Protein AF-A0A849I694-F1 (afdb_monomer)

Secondary structure (DSSP, 8-state):
---TT--HHHHHHHHHHHSTTSEEEEETTEEEEHHHHHHHHHHHHHHHHHTTPPTT-EEEEE--SSHHHHHHHHHHHHTTPEEEE--TT--THHHHHHHHHTT-SEEEE-HHHHHHSTTSPP-----TTS--S--TTSSSPPP--------------

Radius of gyration: 18.65 Å; Cα contacts (8 Å, |Δi|>4): 187; chains: 1; bounding box: 49×41×59 Å

Solvent-accessible surface area (backbone atoms only — not comparable to full-atom values): 9511 Å² total; per-residue (Å²): 131,85,72,88,79,72,52,79,53,51,57,51,54,51,38,21,72,78,40,35,84,44,76,68,47,74,59,91,95,46,74,35,25,23,37,56,49,46,52,52,11,50,54,45,16,53,49,42,48,74,75,63,57,46,65,70,38,32,35,35,38,26,50,46,92,45,71,65,47,56,31,53,52,48,5,34,47,66,43,46,27,39,80,44,83,43,67,52,84,53,48,37,72,63,37,52,51,51,43,62,76,58,64,39,82,41,77,48,63,42,70,76,45,51,73,46,47,85,89,67,84,89,79,87,79,79,67,88,89,70,72,81,85,76,63,83,69,48,70,60,65,77,78,78,73,76,76,77,76,81,77,77,75,82,81,84,129

Sequence (157 aa):
MYDYFTKLNDYIENSSVQNPEKIALIYGNKKFTYQEMDNFANQFCHYLLETGVQPGERVVVSLGNCFETVIGFWGTLKAGAVISIVSPDTIGEKLKYIIEDSGASLLLCSKTQYDSIIGYREMNITLKEHTKCDDPRVAAGPGVEPSRRNTRQPTRR

Nearest PDB structures (foldseek):
  8hlk-assembly1_A-2  TM=9.363E-01  e=7.646E-10  Microcystis aeruginosa
  4d4g-assembly1_A  TM=8.894E-01  e=1.757E-08  Planktothrix agardhii
  8glc-assembly2_A  TM=9.238E-01  e=4.105E-08  Actinoplanes
  7ywk-assembly2_B  TM=7.595E-01  e=3.433E-09  Brevibacillus parabrevis
  8weu-assembly1_A-2  TM=9.322E-01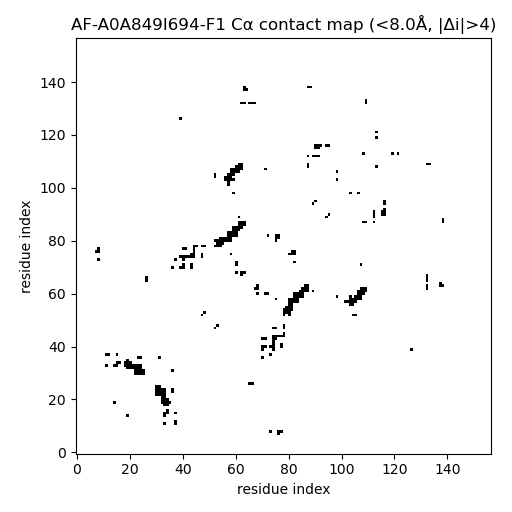  e=3.108E-07  Amycolatopsis thermoflava N1165

Mean predicted aligned error: 10.85 Å

Foldseek 3Di:
DDDPPDFPLVVLVVCCVPFVQCFPDDDPPDTDGSVRLNVLLCVLLVVCVVLPNAQAAEEEEAAFPDSVSSSVVNNCVVNNYHYDYDQLPQAAPRVVVCCVVSVHPYYHHAPVRVVRDPDDDDDDDDPPPDDDSPDPPRSDDDPPPPDPDPPDDDDDD

pLDDT: mean 77.27, std 21.46, range [25.31, 97.19]

Structure (mmCIF, N/CA/C/O backbone):
data_AF-A0A849I694-F1
#
_entry.id   AF-A0A849I694-F1
#
loop_
_atom_site.group_PDB
_atom_site.id
_atom_site.type_symbol
_atom_site.label_atom_id
_atom_site.label_alt_id
_atom_site.label_comp_id
_atom_site.label_asym_id
_atom_site.label_entity_id
_atom_site.label_seq_id
_atom_site.pdbx_PDB_ins_code
_atom_site.Cartn_x
_atom_site.Cartn_y
_atom_site.Cartn_z
_atom_site.occupancy
_atom_site.B_iso_or_equiv
_atom_site.auth_seq_id
_atom_site.auth_comp_id
_atom_site.auth_asym_id
_atom_site.auth_atom_id
_atom_site.pdbx_PDB_model_num
ATOM 1 N N . MET A 1 1 ? -1.455 -22.381 19.405 1.00 55.78 1 MET A N 1
ATOM 2 C CA . MET A 1 1 ? -1.315 -23.016 18.079 1.00 55.78 1 MET A CA 1
ATOM 3 C C . MET A 1 1 ? -1.409 -21.878 17.077 1.00 55.78 1 MET A C 1
ATOM 5 O O . MET A 1 1 ? -2.431 -21.212 17.088 1.00 55.78 1 MET A O 1
ATOM 9 N N . TYR A 1 2 ? -0.322 -21.536 16.377 1.00 59.62 2 TYR A N 1
ATOM 10 C CA . TYR A 1 2 ? -0.361 -20.458 15.380 1.00 59.62 2 TYR A CA 1
ATOM 11 C C . TYR A 1 2 ? -1.178 -20.941 14.184 1.00 59.62 2 TYR A C 1
ATOM 13 O O . TYR A 1 2 ? -0.886 -22.008 13.646 1.00 59.62 2 TYR A O 1
ATOM 21 N N . ASP A 1 3 ? -2.211 -20.189 13.822 1.00 70.94 3 ASP A N 1
ATOM 22 C CA . ASP A 1 3 ? -2.948 -20.421 12.589 1.00 70.94 3 ASP A CA 1
ATOM 23 C C . ASP A 1 3 ? -2.054 -20.005 11.414 1.00 70.94 3 ASP A C 1
ATOM 25 O O . ASP A 1 3 ? -1.662 -18.847 11.288 1.00 70.94 3 ASP A O 1
ATOM 29 N N . TYR A 1 4 ? -1.664 -20.985 10.601 1.00 73.12 4 TYR A N 1
ATOM 30 C CA . TYR A 1 4 ? -0.787 -20.788 9.446 1.00 73.12 4 TYR A CA 1
ATOM 31 C C . TYR A 1 4 ? -1.519 -20.195 8.234 1.00 73.12 4 TYR A C 1
ATOM 33 O O . TYR A 1 4 ? -0.867 -19.881 7.239 1.00 73.12 4 TYR A O 1
ATOM 41 N N . PHE A 1 5 ? -2.846 -20.048 8.298 1.00 82.75 5 PHE A N 1
ATOM 42 C CA . PHE A 1 5 ? -3.657 -19.530 7.196 1.00 82.75 5 PHE A CA 1
ATOM 43 C C . PHE A 1 5 ? -4.099 -18.077 7.383 1.00 82.75 5 PHE A C 1
ATOM 45 O O . PHE A 1 5 ? -4.658 -17.506 6.446 1.00 82.75 5 PHE A O 1
ATOM 52 N N . THR A 1 6 ? -3.828 -17.463 8.542 1.00 84.88 6 THR A N 1
ATOM 53 C CA . THR A 1 6 ? -4.137 -16.046 8.764 1.00 84.88 6 THR A CA 1
ATOM 54 C C . THR A 1 6 ? -3.282 -15.174 7.849 1.00 84.88 6 THR A C 1
ATOM 56 O O . THR A 1 6 ? -2.048 -15.199 7.902 1.00 84.88 6 THR A O 1
ATOM 59 N N . LYS A 1 7 ? -3.940 -14.378 7.010 1.00 89.31 7 LYS A N 1
ATOM 60 C CA . LYS A 1 7 ? -3.283 -13.405 6.143 1.00 89.31 7 LYS A CA 1
ATOM 61 C C . LYS A 1 7 ? -3.014 -12.122 6.912 1.00 89.31 7 LYS A C 1
ATOM 63 O O . LYS A 1 7 ? -3.665 -11.802 7.903 1.00 89.31 7 LYS A O 1
ATOM 68 N N . LEU A 1 8 ? -2.061 -11.335 6.424 1.00 91.56 8 LEU A N 1
ATOM 69 C CA . LEU A 1 8 ? -1.709 -10.084 7.085 1.00 91.56 8 LEU A CA 1
ATOM 70 C C . LEU A 1 8 ? -2.896 -9.102 7.118 1.00 91.56 8 LEU A C 1
ATOM 72 O O . LEU A 1 8 ? -3.124 -8.471 8.147 1.00 91.56 8 LEU A O 1
ATOM 76 N N . ASN A 1 9 ? -3.687 -9.011 6.043 1.00 91.94 9 ASN A N 1
ATOM 77 C CA . ASN A 1 9 ? -4.881 -8.157 5.992 1.00 91.94 9 ASN A CA 1
ATOM 78 C C . ASN A 1 9 ? -5.979 -8.583 6.989 1.00 91.94 9 ASN A C 1
ATOM 80 O O . ASN A 1 9 ? -6.745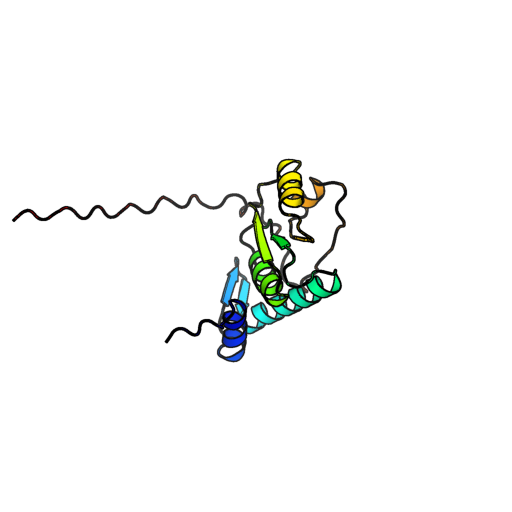 -7.732 7.437 1.00 91.94 9 ASN A O 1
ATOM 84 N N . ASP A 1 10 ? -6.015 -9.846 7.422 1.00 92.31 10 ASP A N 1
ATOM 85 C CA . ASP A 1 10 ? -7.006 -10.308 8.402 1.00 92.31 10 ASP A CA 1
ATOM 86 C C . ASP A 1 10 ? -6.826 -9.598 9.754 1.00 92.31 10 ASP A C 1
ATOM 88 O O . ASP A 1 10 ? -7.785 -9.408 10.500 1.00 92.31 10 ASP A O 1
ATOM 92 N N . TYR A 1 11 ? -5.608 -9.155 10.091 1.00 92.19 11 TYR A N 1
ATOM 93 C CA . TYR A 1 11 ? -5.364 -8.411 11.329 1.00 92.19 11 TYR A CA 1
ATOM 94 C C . TYR A 1 11 ? -6.043 -7.043 11.331 1.00 92.19 11 TYR A C 1
ATOM 96 O O . TYR A 1 11 ? -6.571 -6.636 12.371 1.00 92.19 11 TYR A O 1
ATOM 104 N N . ILE A 1 12 ? -6.044 -6.334 10.197 1.00 92.81 12 ILE A N 1
ATOM 105 C CA . ILE A 1 12 ? -6.720 -5.036 10.101 1.00 92.81 12 ILE A CA 1
ATOM 106 C C . ILE A 1 12 ? -8.239 -5.222 10.055 1.00 92.81 12 ILE A C 1
ATOM 108 O O . ILE A 1 12 ? -8.944 -4.540 10.793 1.00 92.81 12 ILE A O 1
ATOM 112 N N . GLU A 1 13 ? -8.736 -6.211 9.313 1.00 93.44 13 GLU A N 1
ATOM 113 C CA . GLU A 1 13 ? -10.174 -6.507 9.215 1.00 93.44 13 GLU A CA 1
ATOM 114 C C . GLU A 1 13 ? -10.763 -6.933 10.563 1.00 93.44 13 GLU A C 1
ATOM 116 O O . GLU A 1 13 ? -11.770 -6.399 11.023 1.00 93.44 13 GLU A O 1
ATOM 121 N N . ASN A 1 14 ? -10.090 -7.837 11.273 1.00 94.81 14 ASN A N 1
ATOM 122 C CA . ASN A 1 14 ? -10.544 -8.240 12.600 1.00 94.81 14 ASN A CA 1
ATOM 123 C C . ASN A 1 14 ? -10.466 -7.078 13.598 1.00 94.81 14 ASN A C 1
ATOM 125 O O . ASN A 1 14 ? -11.349 -6.926 14.442 1.00 94.81 14 ASN A O 1
ATOM 129 N N . SER A 1 15 ? -9.439 -6.230 13.507 1.00 94.00 15 SER A N 1
ATOM 130 C CA . SER A 1 15 ? -9.318 -5.070 14.398 1.00 94.00 15 SER A CA 1
ATOM 131 C C . SER A 1 15 ? -10.375 -4.001 14.115 1.00 94.00 15 SER A C 1
ATOM 133 O O . SER A 1 15 ? -10.861 -3.393 15.070 1.00 94.00 15 SER A O 1
ATOM 135 N N . SER A 1 16 ? -10.765 -3.798 12.850 1.00 94.75 16 SER A N 1
ATOM 136 C CA . SER A 1 16 ? -11.818 -2.847 12.466 1.00 94.75 16 SER A CA 1
ATOM 137 C C . SER A 1 16 ? -13.190 -3.281 12.976 1.00 94.75 16 SER A C 1
ATOM 139 O O . SER A 1 16 ? -13.962 -2.436 13.422 1.00 94.75 16 SER A O 1
ATOM 141 N N . VAL A 1 17 ? -13.458 -4.588 13.017 1.00 96.12 17 VAL A N 1
ATOM 142 C CA . VAL A 1 17 ? -14.695 -5.143 13.587 1.00 96.12 17 VAL A CA 1
ATOM 143 C C . VAL A 1 17 ? -14.685 -5.114 15.118 1.00 96.12 17 VAL A C 1
ATOM 145 O O . VAL A 1 17 ? -15.676 -4.732 15.735 1.00 96.12 17 VAL A O 1
ATOM 148 N N . GLN A 1 18 ? -13.579 -5.518 15.749 1.00 96.62 18 GLN A N 1
ATOM 149 C CA . GLN A 1 18 ? -13.519 -5.676 17.209 1.00 96.62 18 GLN A CA 1
ATOM 150 C C . GLN A 1 18 ? -13.321 -4.351 17.953 1.00 96.62 18 GLN A C 1
ATOM 152 O O . GLN A 1 18 ? -13.765 -4.207 19.089 1.00 96.62 18 GLN A O 1
ATOM 157 N N . ASN A 1 19 ? -12.616 -3.392 17.349 1.00 96.06 19 ASN A N 1
ATOM 158 C CA . ASN A 1 19 ? -12.259 -2.122 17.983 1.00 96.06 19 ASN A CA 1
ATOM 159 C C . ASN A 1 19 ? -12.421 -0.936 17.010 1.00 96.06 19 ASN A C 1
ATOM 161 O O . ASN A 1 19 ? -11.454 -0.195 16.805 1.00 96.06 19 ASN A O 1
ATOM 165 N N . PRO A 1 20 ? -13.616 -0.725 16.423 1.00 95.25 20 PRO A N 1
ATOM 166 C CA . PRO A 1 20 ? -13.815 0.210 15.313 1.00 95.25 20 PRO A CA 1
ATOM 167 C C . PRO A 1 20 ? -13.367 1.637 15.631 1.00 95.25 20 PRO A C 1
ATOM 169 O O . PRO A 1 20 ? -12.708 2.260 14.807 1.00 95.25 20 PRO A O 1
ATOM 172 N N . GLU A 1 21 ? -13.658 2.129 16.837 1.00 96.50 21 GLU A N 1
ATOM 173 C CA . GLU A 1 21 ? -13.377 3.508 17.266 1.00 96.50 21 GLU A CA 1
ATOM 174 C C . GLU A 1 21 ? -11.972 3.698 17.862 1.00 96.50 21 GLU A C 1
ATOM 176 O O . GLU A 1 21 ? -11.556 4.818 18.169 1.00 96.50 21 GLU A O 1
ATOM 181 N N . LYS A 1 22 ? -11.205 2.616 18.051 1.00 97.19 22 LYS A N 1
ATOM 182 C CA . LYS A 1 22 ? -9.863 2.714 18.630 1.00 97.19 22 LYS A CA 1
ATOM 183 C C . LYS A 1 22 ? -8.905 3.315 17.606 1.00 97.19 22 LYS A C 1
ATOM 185 O O . LYS A 1 22 ? -8.921 2.949 16.435 1.00 97.19 22 LYS A O 1
ATOM 190 N N . ILE A 1 23 ? -8.030 4.208 18.062 1.00 96.06 23 ILE A N 1
ATOM 191 C CA . ILE A 1 23 ? -7.015 4.822 17.203 1.00 96.06 23 ILE A CA 1
ATOM 192 C C . ILE A 1 23 ? -6.008 3.762 16.739 1.00 96.06 23 ILE A C 1
ATOM 194 O O . ILE A 1 23 ? -5.374 3.100 17.565 1.00 96.06 23 ILE A O 1
ATOM 198 N N . ALA A 1 24 ? -5.863 3.634 15.422 1.00 92.69 24 ALA A N 1
ATOM 199 C CA . ALA A 1 24 ? -4.913 2.749 14.754 1.00 92.69 24 ALA A CA 1
ATOM 200 C C . ALA A 1 24 ? -3.641 3.492 14.328 1.00 92.69 24 ALA A C 1
ATOM 202 O O . ALA A 1 24 ? -2.545 2.942 14.409 1.00 92.69 24 ALA A O 1
ATOM 203 N N . LEU A 1 25 ? -3.783 4.751 13.899 1.00 90.75 25 LEU A N 1
ATOM 204 C CA . LEU A 1 25 ? -2.684 5.543 13.355 1.00 90.75 25 LEU A CA 1
ATOM 205 C C . LEU A 1 25 ? -2.816 7.015 13.750 1.00 90.75 25 LEU A C 1
ATOM 207 O O . LEU A 1 25 ? -3.906 7.585 13.750 1.00 90.75 25 LEU A O 1
ATOM 211 N N . ILE A 1 26 ? -1.684 7.637 14.066 1.00 90.88 26 ILE A N 1
ATOM 212 C CA . ILE A 1 26 ? -1.574 9.074 14.316 1.00 90.88 26 ILE A CA 1
ATOM 213 C C . ILE A 1 26 ? -0.549 9.623 13.331 1.00 90.88 26 ILE A C 1
ATOM 215 O O . ILE A 1 26 ? 0.577 9.131 13.277 1.00 90.88 26 ILE A O 1
ATOM 219 N N . TYR A 1 27 ? -0.936 10.637 12.563 1.00 85.06 27 TYR A N 1
ATOM 220 C CA . TYR A 1 27 ? -0.053 11.322 11.625 1.00 85.06 27 TYR A CA 1
ATOM 221 C C . TYR A 1 27 ? -0.190 12.834 11.807 1.00 85.06 27 TYR A C 1
ATOM 223 O O . TYR A 1 27 ? -1.251 13.416 11.561 1.00 85.06 27 TYR A O 1
ATOM 231 N N . GLY A 1 28 ? 0.876 13.471 12.297 1.00 85.81 28 GLY A N 1
ATOM 232 C CA . GLY A 1 28 ? 0.826 14.858 12.754 1.00 85.81 28 GLY A CA 1
ATOM 233 C C . GLY A 1 28 ? -0.263 15.048 13.814 1.00 85.81 28 GLY A C 1
ATOM 234 O O . GLY A 1 28 ? -0.276 14.366 14.836 1.00 85.81 28 GLY A O 1
ATOM 235 N N . ASN A 1 29 ? -1.208 15.949 13.541 1.00 86.94 29 ASN A N 1
ATOM 236 C CA . ASN A 1 29 ? -2.343 16.229 14.428 1.00 86.94 29 ASN A CA 1
ATOM 237 C C . ASN A 1 29 ? -3.586 15.377 14.124 1.00 86.94 29 ASN A C 1
ATOM 239 O O . ASN A 1 29 ? -4.606 15.520 14.799 1.00 86.94 29 ASN A O 1
ATOM 243 N N . LYS A 1 30 ? -3.530 14.515 13.104 1.00 86.31 30 LYS A N 1
ATOM 244 C CA . LYS A 1 30 ? -4.653 13.667 12.703 1.00 86.31 30 LYS A CA 1
ATOM 245 C C . LYS A 1 30 ? -4.561 12.305 13.373 1.00 86.31 30 LYS A C 1
ATOM 247 O O . LYS A 1 30 ? -3.474 11.752 13.540 1.00 86.31 30 LYS A O 1
ATOM 252 N N . LYS A 1 31 ? -5.719 11.765 13.734 1.00 91.25 31 LYS A N 1
ATOM 253 C CA . LYS A 1 31 ? -5.873 10.423 14.292 1.00 91.25 31 LYS A CA 1
ATOM 254 C C . LYS A 1 31 ? -6.866 9.674 13.424 1.00 91.25 31 LYS A C 1
ATOM 256 O O . LYS A 1 31 ? -7.876 10.256 13.051 1.00 91.25 31 LYS A O 1
ATOM 261 N N . PHE A 1 32 ? -6.559 8.419 13.145 1.00 91.69 32 PHE A N 1
ATOM 262 C CA . PHE A 1 32 ? -7.389 7.537 12.342 1.00 91.69 32 PHE A CA 1
ATOM 263 C C . PHE A 1 32 ? -7.760 6.320 13.169 1.00 91.69 32 PHE A C 1
ATOM 265 O O . PHE A 1 32 ? -6.894 5.706 13.810 1.00 91.69 32 PHE A O 1
ATOM 272 N N . THR A 1 33 ? -9.041 5.982 13.169 1.00 95.12 33 THR A N 1
ATOM 273 C CA . THR A 1 33 ? -9.542 4.781 13.829 1.00 95.12 33 THR A CA 1
ATOM 274 C C . THR A 1 33 ? -9.248 3.527 13.000 1.00 95.12 33 THR A C 1
ATOM 276 O O . THR A 1 33 ? -8.904 3.610 11.817 1.00 95.12 33 THR A O 1
ATOM 279 N N . TYR A 1 34 ? -9.373 2.342 13.605 1.00 95.12 34 TYR A N 1
ATOM 280 C CA . TYR A 1 34 ? -9.267 1.082 12.860 1.00 95.12 34 TYR A CA 1
ATOM 281 C C . TYR A 1 34 ? -10.332 0.976 11.763 1.00 95.12 34 TYR A C 1
ATOM 283 O O . TYR A 1 34 ? -10.019 0.507 10.670 1.00 95.12 34 TYR A O 1
ATOM 291 N N . GLN A 1 35 ? -11.558 1.442 12.024 1.00 93.50 35 GLN A N 1
ATOM 292 C CA . GLN A 1 35 ? -12.624 1.446 11.023 1.00 93.50 35 GLN A CA 1
ATOM 293 C C . GLN A 1 35 ? -12.302 2.379 9.850 1.00 93.50 35 GLN A C 1
ATOM 295 O O . GLN A 1 35 ? -12.462 1.996 8.693 1.00 93.50 35 GLN A O 1
ATOM 300 N N . GLU A 1 36 ? -11.821 3.591 10.127 1.00 92.62 36 GLU A N 1
ATOM 301 C CA . GLU A 1 36 ? -11.434 4.537 9.078 1.00 92.62 36 GLU A CA 1
ATOM 302 C C . GLU A 1 36 ? -10.293 3.976 8.228 1.00 92.62 36 GLU A C 1
ATOM 304 O O . GLU A 1 36 ? -10.386 3.974 7.001 1.00 92.62 36 GLU A O 1
ATOM 309 N N . MET A 1 37 ? -9.245 3.447 8.866 1.00 92.69 37 MET A N 1
ATOM 310 C CA . MET A 1 37 ? -8.093 2.887 8.159 1.00 92.69 37 MET A CA 1
ATOM 311 C C . MET A 1 37 ? -8.489 1.717 7.249 1.00 92.69 37 MET A C 1
ATOM 313 O O . MET A 1 37 ? -8.053 1.672 6.098 1.00 92.69 37 MET A O 1
ATOM 317 N N . ASP A 1 38 ? -9.338 0.805 7.729 1.00 94.06 38 ASP A N 1
ATOM 318 C CA . ASP A 1 38 ? -9.833 -0.321 6.931 1.00 94.06 38 ASP A CA 1
ATOM 319 C C . ASP A 1 38 ? -10.709 0.150 5.759 1.00 94.06 38 ASP A C 1
ATOM 321 O O . ASP A 1 38 ? -10.537 -0.316 4.634 1.00 94.06 38 ASP A O 1
ATOM 325 N N . ASN A 1 39 ? -11.568 1.152 5.971 1.00 92.38 39 ASN A N 1
ATOM 326 C CA . ASN A 1 39 ? -12.376 1.747 4.904 1.00 92.38 39 ASN A CA 1
ATOM 327 C C . ASN A 1 39 ? -11.514 2.364 3.794 1.00 92.38 39 ASN A C 1
ATOM 329 O O . ASN A 1 39 ? -11.784 2.139 2.612 1.00 92.38 39 ASN A O 1
ATOM 333 N N . PHE A 1 40 ? -10.470 3.117 4.149 1.00 91.38 40 PHE A N 1
ATOM 334 C CA . PHE A 1 40 ? -9.542 3.677 3.163 1.00 91.38 40 PHE A CA 1
ATOM 335 C C . PHE A 1 40 ? -8.752 2.581 2.436 1.00 91.38 40 PHE A C 1
ATOM 337 O O . PHE A 1 40 ? -8.583 2.654 1.218 1.00 91.38 40 PHE A O 1
ATOM 344 N N . ALA A 1 41 ? -8.317 1.537 3.147 1.00 91.88 41 ALA A N 1
ATOM 345 C CA . ALA A 1 41 ? -7.633 0.397 2.543 1.00 91.88 41 ALA A CA 1
ATOM 346 C C . ALA A 1 41 ? -8.541 -0.381 1.573 1.00 91.88 41 ALA A C 1
ATOM 348 O O . ALA A 1 41 ? -8.093 -0.761 0.493 1.00 91.88 41 ALA A O 1
ATOM 349 N N . ASN A 1 42 ? -9.820 -0.570 1.913 1.00 93.44 42 ASN A N 1
ATOM 350 C CA . ASN A 1 42 ? -10.810 -1.208 1.042 1.00 93.44 42 ASN A CA 1
ATOM 351 C C . ASN A 1 42 ? -11.069 -0.371 -0.220 1.00 93.44 42 ASN A C 1
ATOM 353 O O . ASN A 1 42 ? -11.095 -0.912 -1.322 1.00 93.44 42 ASN A O 1
ATOM 357 N N . GLN A 1 43 ? -11.183 0.955 -0.088 1.00 90.69 43 GLN A N 1
ATOM 358 C CA . GLN A 1 43 ? -11.305 1.851 -1.245 1.00 90.69 43 GLN A CA 1
ATOM 359 C C . GLN A 1 43 ? -10.087 1.754 -2.170 1.00 90.69 43 GLN A C 1
ATOM 361 O O . GLN A 1 43 ? -10.248 1.648 -3.385 1.00 90.69 43 GLN A O 1
ATOM 366 N N . PHE A 1 44 ? -8.874 1.742 -1.607 1.00 90.94 44 PHE A N 1
ATOM 367 C CA . PHE A 1 44 ? -7.655 1.582 -2.398 1.00 90.94 44 PHE A CA 1
ATOM 368 C C . PHE A 1 44 ? -7.581 0.201 -3.063 1.00 90.94 44 PHE A C 1
ATOM 370 O O . PHE A 1 44 ? -7.235 0.115 -4.233 1.00 90.94 44 PHE A O 1
ATOM 377 N N . CYS A 1 45 ? -7.977 -0.871 -2.371 1.00 91.88 45 CYS A N 1
ATOM 378 C CA . CYS A 1 45 ? -8.079 -2.213 -2.951 1.00 91.88 45 CYS A CA 1
ATOM 379 C C . CYS A 1 45 ? -8.989 -2.233 -4.189 1.00 91.88 45 CYS A C 1
ATOM 381 O O . CYS A 1 45 ? -8.565 -2.675 -5.255 1.00 91.88 45 CYS A O 1
ATOM 383 N N . HIS A 1 46 ? -10.211 -1.705 -4.080 1.00 91.31 46 HIS A N 1
ATOM 384 C CA . HIS A 1 46 ? -11.132 -1.647 -5.218 1.00 91.31 46 HIS A CA 1
ATOM 385 C C . HIS A 1 46 ? -10.555 -0.849 -6.383 1.00 91.31 46 HIS A C 1
ATOM 387 O O . HIS A 1 46 ? -10.644 -1.287 -7.526 1.00 91.31 46 HIS A O 1
ATOM 393 N N . TYR A 1 47 ? -9.882 0.261 -6.088 1.00 89.25 47 TYR A N 1
ATOM 394 C CA . TYR A 1 47 ? -9.185 1.043 -7.097 1.00 89.25 47 TYR A CA 1
ATOM 395 C C . TYR A 1 47 ? -8.082 0.245 -7.813 1.00 89.25 47 TYR A C 1
ATOM 397 O O . TYR A 1 47 ? -7.998 0.265 -9.041 1.00 89.25 47 TYR A O 1
ATOM 405 N N . LEU A 1 48 ? -7.247 -0.493 -7.075 1.00 88.88 48 LEU A N 1
ATOM 406 C CA . LEU A 1 48 ? -6.230 -1.361 -7.677 1.00 88.88 48 LEU A CA 1
ATOM 407 C C . LEU A 1 48 ? -6.871 -2.373 -8.639 1.00 88.88 48 LEU A C 1
ATOM 409 O O . LEU A 1 48 ? -6.429 -2.507 -9.778 1.00 88.88 48 LEU A O 1
ATOM 413 N N . LEU A 1 49 ? -7.960 -3.018 -8.223 1.00 90.31 49 LEU A N 1
ATOM 414 C CA . LEU A 1 49 ? -8.666 -3.989 -9.062 1.00 90.31 49 LEU A CA 1
ATOM 415 C C . LEU A 1 49 ? -9.281 -3.337 -10.314 1.00 90.31 49 LEU A C 1
ATOM 417 O O . LEU A 1 49 ? -9.166 -3.881 -11.411 1.00 90.31 49 LEU A O 1
ATOM 421 N N . GLU A 1 50 ? -9.887 -2.153 -10.180 1.00 89.00 50 GLU A N 1
ATOM 422 C CA . GLU A 1 50 ? -10.452 -1.386 -11.304 1.00 89.00 50 GLU A CA 1
ATOM 423 C C . GLU A 1 50 ? -9.386 -0.904 -12.298 1.00 89.00 50 GLU A C 1
ATOM 425 O O . GLU A 1 50 ? -9.642 -0.825 -13.500 1.00 89.00 50 GLU A O 1
ATOM 430 N N . THR A 1 51 ? -8.177 -0.608 -11.816 1.00 83.25 51 THR A N 1
ATOM 431 C CA . THR A 1 51 ? -7.038 -0.232 -12.670 1.00 83.25 51 THR A CA 1
ATOM 432 C C . THR A 1 51 ? -6.379 -1.428 -13.359 1.00 83.25 51 THR A C 1
ATOM 434 O O . THR A 1 51 ? -5.517 -1.236 -14.218 1.00 83.25 51 THR A O 1
ATOM 437 N N . GLY A 1 52 ? -6.837 -2.646 -13.057 1.00 85.56 52 GLY A N 1
ATOM 438 C CA . GLY A 1 52 ? -6.414 -3.883 -13.704 1.00 85.56 52 GLY A CA 1
ATOM 439 C C . GLY A 1 52 ? -5.426 -4.712 -12.892 1.00 85.56 52 GLY A C 1
ATOM 440 O O . GLY A 1 52 ? -5.087 -5.800 -13.356 1.00 85.56 52 GLY A O 1
ATOM 441 N N . VAL A 1 53 ? -5.016 -4.256 -11.700 1.00 89.88 53 VAL A N 1
ATOM 442 C CA . VAL A 1 53 ? -4.111 -5.015 -10.829 1.00 89.88 53 VAL A CA 1
ATOM 443 C C . VAL A 1 53 ? -4.753 -6.350 -10.480 1.00 89.88 53 VAL A C 1
ATOM 445 O O . VAL A 1 53 ? -5.863 -6.396 -9.946 1.00 89.88 53 VAL A O 1
ATOM 448 N N . GLN A 1 54 ? -4.051 -7.438 -10.776 1.00 91.19 54 GLN A N 1
ATOM 449 C CA . GLN A 1 54 ? -4.496 -8.789 -10.438 1.00 91.19 54 GLN A CA 1
ATOM 450 C C . GLN A 1 54 ? -3.792 -9.318 -9.180 1.00 91.19 54 GLN A C 1
ATOM 452 O O . GLN A 1 54 ? -2.673 -8.899 -8.865 1.00 91.19 54 GLN A O 1
ATOM 457 N N . PRO A 1 55 ? -4.398 -10.280 -8.461 1.00 92.88 55 PRO A N 1
ATOM 458 C CA . PRO A 1 55 ? -3.716 -10.978 -7.381 1.00 92.88 55 PRO A CA 1
ATOM 459 C C . PRO A 1 55 ? -2.368 -11.553 -7.841 1.00 92.88 55 PRO A C 1
ATOM 461 O O . PRO A 1 55 ? -2.272 -12.192 -8.888 1.00 92.88 55 PRO A O 1
ATOM 464 N N . GLY A 1 56 ? -1.323 -11.331 -7.044 1.00 91.75 56 GLY A N 1
ATOM 465 C CA . GLY A 1 56 ? 0.058 -11.708 -7.356 1.00 91.75 56 GLY A CA 1
ATOM 466 C C . GLY A 1 56 ? 0.855 -10.671 -8.154 1.00 91.75 56 GLY A C 1
ATOM 467 O O . GLY A 1 56 ? 2.080 -10.791 -8.221 1.00 91.75 56 GLY A O 1
ATOM 468 N N . GLU A 1 57 ? 0.216 -9.639 -8.711 1.00 93.31 57 GLU A N 1
ATOM 469 C CA . GLU A 1 57 ? 0.938 -8.544 -9.362 1.00 93.31 57 GLU A CA 1
ATOM 470 C C . GLU A 1 57 ? 1.618 -7.618 -8.355 1.00 93.31 57 GLU A C 1
ATOM 472 O O . GLU A 1 57 ? 1.244 -7.545 -7.184 1.00 93.31 57 GLU A O 1
ATOM 477 N N . ARG A 1 58 ? 2.656 -6.913 -8.814 1.00 92.75 58 ARG A N 1
ATOM 478 C CA . ARG A 1 58 ? 3.493 -6.062 -7.966 1.00 92.75 58 ARG A CA 1
ATOM 479 C C . ARG A 1 58 ? 3.045 -4.605 -8.039 1.00 92.75 58 ARG A C 1
ATOM 481 O O . ARG A 1 58 ? 2.943 -4.035 -9.123 1.00 92.75 58 ARG A O 1
ATOM 488 N N . VAL A 1 59 ? 2.852 -3.999 -6.873 1.00 91.56 59 VAL A N 1
ATOM 489 C CA . VAL A 1 59 ? 2.616 -2.565 -6.689 1.00 91.56 59 VAL A CA 1
ATOM 490 C C . VAL A 1 59 ? 3.823 -1.975 -5.969 1.00 91.56 59 VAL A C 1
ATOM 492 O O . VAL A 1 59 ? 4.182 -2.406 -4.869 1.00 91.56 59 VAL A O 1
ATOM 495 N N . VAL A 1 60 ? 4.466 -0.990 -6.588 1.00 91.44 60 VAL A N 1
ATOM 496 C CA . VAL A 1 60 ? 5.570 -0.253 -5.967 1.00 91.44 60 VAL A CA 1
ATOM 497 C C . VAL A 1 60 ? 5.005 0.946 -5.222 1.00 91.44 60 VAL A C 1
ATOM 499 O O . VAL A 1 60 ? 4.258 1.737 -5.789 1.00 91.44 60 VAL A O 1
ATOM 502 N N . VAL A 1 61 ? 5.391 1.109 -3.961 1.00 89.44 61 VAL A N 1
ATOM 503 C CA . VAL A 1 61 ? 5.070 2.281 -3.148 1.00 89.44 61 VAL A CA 1
ATOM 504 C C . VAL A 1 61 ? 6.359 3.027 -2.848 1.00 89.44 61 VAL A C 1
ATOM 506 O O . VAL A 1 61 ? 7.250 2.514 -2.171 1.00 89.44 61 VAL A O 1
ATOM 509 N N . SER A 1 62 ? 6.452 4.252 -3.349 1.00 88.81 62 SER A N 1
ATOM 510 C CA . SER A 1 62 ? 7.540 5.177 -3.068 1.00 88.81 62 SER A CA 1
ATOM 511 C C . SER A 1 62 ? 6.967 6.458 -2.487 1.00 88.81 62 SER A C 1
ATOM 513 O O . SER A 1 62 ? 6.779 7.456 -3.169 1.00 88.81 62 SER A O 1
ATOM 515 N N . LEU A 1 63 ? 6.623 6.399 -1.209 1.00 85.88 63 LEU A N 1
ATOM 516 C CA . LEU A 1 63 ? 6.088 7.519 -0.449 1.00 85.88 63 LEU A CA 1
ATOM 517 C C . LEU A 1 63 ? 6.833 7.613 0.883 1.00 85.88 63 LEU A C 1
ATOM 519 O O . LEU A 1 63 ? 7.399 6.631 1.367 1.00 85.88 63 LEU A O 1
ATOM 523 N N . GLY A 1 64 ? 6.839 8.807 1.475 1.00 83.69 64 GLY A N 1
ATOM 524 C CA . GLY A 1 64 ? 7.358 9.003 2.827 1.00 83.69 64 GLY A CA 1
ATOM 525 C C . GLY A 1 64 ? 6.509 8.292 3.882 1.00 83.69 64 GLY A C 1
ATOM 526 O O . GLY A 1 64 ? 5.527 7.617 3.584 1.00 83.69 64 GLY A O 1
ATOM 527 N N . ASN A 1 65 ? 6.851 8.472 5.153 1.00 85.00 65 ASN A N 1
ATOM 528 C CA . ASN A 1 65 ? 6.034 7.974 6.260 1.00 85.00 65 ASN A CA 1
ATOM 529 C C . ASN A 1 65 ? 4.771 8.836 6.424 1.00 85.00 65 ASN A C 1
ATOM 531 O O . ASN A 1 65 ? 4.703 9.664 7.327 1.00 85.00 65 ASN A O 1
ATOM 535 N N . CYS A 1 66 ? 3.790 8.651 5.542 1.00 83.50 66 CYS A N 1
ATOM 536 C CA . CYS A 1 66 ? 2.491 9.313 5.573 1.00 83.50 66 CYS A CA 1
ATOM 537 C C . CYS A 1 66 ? 1.343 8.301 5.606 1.00 83.50 66 CYS A C 1
ATOM 539 O O . CYS A 1 66 ? 1.537 7.084 5.517 1.00 83.50 66 CYS A O 1
ATOM 541 N N . PHE A 1 67 ? 0.133 8.823 5.785 1.00 85.88 67 PHE A N 1
ATOM 542 C CA . PHE A 1 67 ? -1.088 8.031 5.858 1.00 85.88 67 PHE A CA 1
ATOM 543 C C . PHE A 1 67 ? -1.271 7.156 4.609 1.00 85.88 67 PHE A C 1
ATOM 545 O O . PHE A 1 67 ? -1.581 5.970 4.707 1.00 85.88 67 PHE A O 1
ATOM 552 N N . GLU A 1 68 ? -0.985 7.716 3.440 1.00 85.44 68 GLU A N 1
ATOM 553 C CA . GLU A 1 68 ? -1.134 7.069 2.141 1.00 85.44 68 GLU A CA 1
ATOM 554 C C . GLU A 1 68 ? -0.211 5.864 1.966 1.00 85.44 68 GLU A C 1
ATOM 556 O O . GLU A 1 68 ? -0.601 4.905 1.312 1.00 85.44 68 GLU A O 1
ATOM 561 N N . THR A 1 69 ? 0.964 5.849 2.599 1.00 88.38 69 THR A N 1
ATOM 562 C CA . THR A 1 69 ? 1.856 4.676 2.596 1.00 88.38 69 THR A CA 1
ATOM 563 C C . THR A 1 69 ? 1.232 3.508 3.348 1.00 88.38 69 THR A C 1
ATOM 565 O O . THR A 1 69 ? 1.315 2.363 2.905 1.00 88.38 69 THR A O 1
ATOM 568 N N . VAL A 1 70 ? 0.553 3.791 4.462 1.00 91.31 70 VAL A N 1
ATOM 569 C CA . VAL A 1 70 ? -0.147 2.774 5.258 1.00 91.31 70 VAL A CA 1
ATOM 570 C C . VAL A 1 70 ? -1.374 2.254 4.507 1.00 91.31 70 VAL A C 1
ATOM 572 O O . VAL A 1 70 ? -1.599 1.045 4.463 1.00 91.31 70 VAL A O 1
ATOM 575 N N . ILE A 1 71 ? -2.133 3.140 3.856 1.00 91.06 71 ILE A N 1
ATOM 576 C CA . ILE A 1 71 ? -3.265 2.746 3.003 1.00 91.06 71 ILE A CA 1
ATOM 577 C C . ILE A 1 71 ? -2.798 1.959 1.777 1.00 91.06 71 ILE A C 1
ATOM 579 O O . ILE A 1 71 ? -3.383 0.923 1.460 1.00 91.06 71 ILE A O 1
ATOM 583 N N . GLY A 1 72 ? -1.713 2.399 1.140 1.00 90.12 72 GLY A N 1
ATOM 584 C CA . GLY A 1 72 ? -1.074 1.718 0.021 1.00 90.12 72 GLY A CA 1
ATOM 585 C C . GLY A 1 72 ? -0.665 0.298 0.392 1.00 90.12 72 GLY A C 1
ATOM 586 O O . GLY A 1 72 ? -0.954 -0.642 -0.344 1.00 90.12 72 GLY A O 1
ATOM 587 N N . PHE A 1 73 ? -0.082 0.124 1.578 1.00 93.19 73 PHE A N 1
ATOM 588 C CA . PHE A 1 73 ? 0.257 -1.185 2.123 1.00 93.19 73 PHE A CA 1
ATOM 589 C C . PHE A 1 73 ? -0.972 -2.079 2.308 1.00 93.19 73 PHE A C 1
ATOM 591 O O . PHE A 1 73 ? -1.054 -3.148 1.702 1.00 93.19 73 PHE A O 1
ATOM 598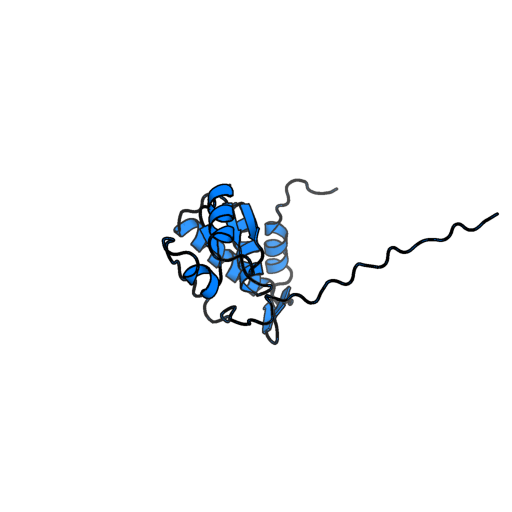 N N . TRP A 1 74 ? -1.954 -1.642 3.098 1.00 94.75 74 TRP A N 1
ATOM 599 C CA . TRP A 1 74 ? -3.107 -2.485 3.42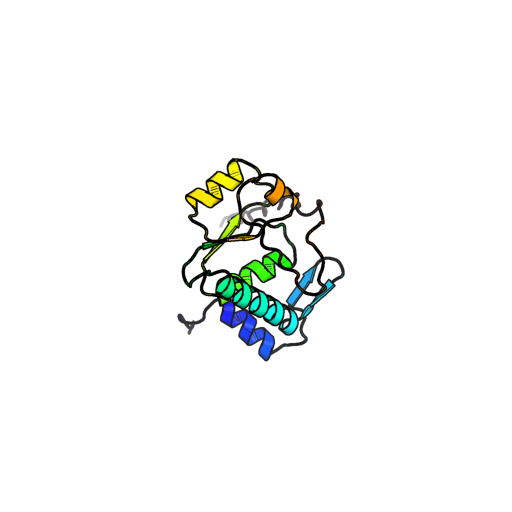2 1.00 94.75 74 TRP A CA 1
ATOM 600 C C . TRP A 1 74 ? -4.004 -2.772 2.221 1.00 94.75 74 TRP A C 1
ATOM 602 O O . TRP A 1 74 ? -4.440 -3.909 2.053 1.00 94.75 74 TRP A O 1
ATOM 612 N N . GLY A 1 75 ? -4.266 -1.780 1.370 1.00 93.25 75 GLY A N 1
ATOM 613 C CA . GLY A 1 75 ? -5.116 -1.984 0.201 1.00 93.25 75 GLY A CA 1
ATOM 614 C C . GLY A 1 75 ? -4.450 -2.847 -0.876 1.00 93.25 75 GLY A C 1
ATOM 615 O O . GLY A 1 75 ? -5.141 -3.655 -1.490 1.00 93.25 75 GLY A O 1
ATOM 616 N N . THR A 1 76 ? -3.118 -2.789 -1.031 1.00 94.06 76 THR A N 1
ATOM 617 C CA . THR A 1 76 ? -2.380 -3.729 -1.904 1.00 94.06 76 THR A CA 1
ATOM 618 C C . THR A 1 76 ? -2.536 -5.167 -1.421 1.00 94.06 76 THR A C 1
ATOM 620 O O . THR A 1 76 ? -2.875 -6.053 -2.204 1.00 94.06 76 THR A O 1
ATOM 623 N N . LEU A 1 77 ? -2.362 -5.402 -0.117 1.00 94.75 77 LEU A N 1
ATOM 624 C CA . LEU A 1 77 ? -2.522 -6.739 0.457 1.00 94.75 77 LEU A CA 1
ATOM 625 C C . LEU A 1 77 ? -3.960 -7.255 0.334 1.00 94.75 77 LEU A C 1
ATOM 627 O O . LEU A 1 77 ? -4.164 -8.425 0.018 1.00 94.75 77 LEU A O 1
ATOM 631 N N . LYS A 1 78 ? -4.955 -6.384 0.529 1.00 94.44 78 LYS A N 1
ATOM 632 C CA . LYS A 1 78 ? -6.377 -6.715 0.344 1.00 94.44 78 LYS A CA 1
ATOM 633 C C . LYS A 1 78 ? -6.727 -7.043 -1.107 1.00 94.44 78 LYS A C 1
ATOM 635 O O . LYS A 1 78 ? -7.565 -7.910 -1.334 1.00 94.44 78 LYS A O 1
ATOM 640 N N . ALA A 1 79 ? -6.060 -6.419 -2.077 1.00 94.38 79 ALA A N 1
ATOM 641 C CA . ALA A 1 79 ? -6.191 -6.776 -3.491 1.00 94.38 79 ALA A CA 1
ATOM 642 C C 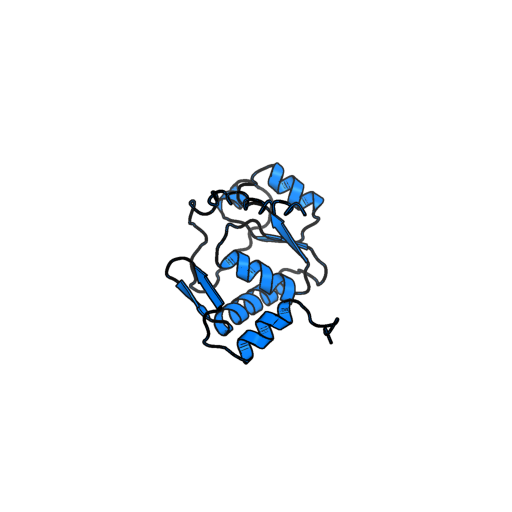. ALA A 1 79 ? -5.530 -8.130 -3.827 1.00 94.38 79 ALA A C 1
ATOM 644 O O . ALA A 1 79 ? -5.640 -8.615 -4.950 1.00 94.38 79 ALA A O 1
ATOM 645 N N . GLY A 1 80 ? -4.828 -8.752 -2.870 1.00 93.62 80 GLY A N 1
ATOM 646 C CA . GLY A 1 80 ? -4.033 -9.958 -3.098 1.00 93.62 80 GLY A CA 1
ATOM 647 C C . GLY A 1 80 ? -2.763 -9.690 -3.906 1.00 93.62 80 GLY A C 1
ATOM 648 O O . GLY A 1 80 ? -2.156 -10.631 -4.416 1.00 93.62 80 GLY A O 1
ATOM 649 N N . ALA A 1 81 ? -2.375 -8.423 -4.046 1.00 94.31 81 ALA A N 1
ATOM 650 C CA . ALA A 1 81 ? -1.180 -7.999 -4.753 1.00 94.31 81 ALA A CA 1
ATOM 651 C C . ALA A 1 81 ? 0.047 -8.003 -3.826 1.00 94.31 81 ALA A C 1
ATOM 653 O O . ALA A 1 81 ? -0.046 -8.049 -2.595 1.00 94.31 81 ALA A O 1
ATOM 654 N N . VAL A 1 82 ? 1.224 -7.963 -4.438 1.00 94.06 82 VAL A N 1
ATOM 655 C CA . VAL A 1 82 ? 2.521 -7.918 -3.764 1.00 94.06 82 VAL A CA 1
ATOM 656 C C . VAL A 1 82 ? 2.982 -6.471 -3.679 1.00 94.06 82 VAL A C 1
ATOM 658 O O . VAL A 1 82 ? 2.991 -5.758 -4.677 1.00 94.06 82 VAL A O 1
ATOM 661 N N . ILE A 1 83 ? 3.421 -6.040 -2.500 1.00 92.00 83 ILE A N 1
ATOM 662 C CA . ILE A 1 83 ? 3.961 -4.693 -2.305 1.00 92.00 83 ILE A CA 1
ATOM 663 C C . ILE A 1 83 ? 5.492 -4.679 -2.339 1.00 92.00 83 ILE A C 1
ATOM 665 O O . ILE A 1 83 ? 6.145 -5.514 -1.713 1.00 92.00 83 ILE A O 1
ATOM 669 N N . SER A 1 84 ? 6.062 -3.686 -3.025 1.00 91.06 84 SER A N 1
ATOM 670 C CA . SER A 1 84 ? 7.483 -3.334 -2.957 1.00 91.06 84 SER A CA 1
ATOM 671 C C . SER A 1 84 ? 7.633 -1.890 -2.481 1.00 91.06 84 SER A C 1
ATOM 673 O O . SER A 1 84 ? 7.031 -0.988 -3.058 1.00 91.06 84 SER A O 1
ATOM 675 N N . ILE A 1 85 ? 8.410 -1.655 -1.422 1.00 89.06 85 ILE A N 1
ATOM 676 C CA . ILE A 1 85 ? 8.605 -0.314 -0.854 1.00 89.06 85 ILE A CA 1
ATOM 677 C C . ILE A 1 85 ? 9.953 0.234 -1.314 1.00 89.06 85 ILE A C 1
ATOM 679 O O . ILE A 1 85 ? 10.993 -0.390 -1.103 1.00 89.06 85 ILE A O 1
ATOM 683 N N . VAL A 1 86 ? 9.932 1.424 -1.909 1.00 89.50 86 VAL A N 1
ATOM 684 C CA . VAL A 1 86 ? 11.118 2.125 -2.410 1.00 89.50 86 VAL A CA 1
ATOM 685 C C . VAL A 1 86 ? 11.270 3.440 -1.658 1.00 89.50 86 VAL A C 1
ATOM 687 O O . VAL A 1 86 ? 10.289 4.136 -1.413 1.00 89.50 86 VAL A O 1
ATOM 690 N N . SER A 1 87 ? 12.504 3.808 -1.307 1.00 88.56 87 SER A N 1
ATOM 691 C CA . SER A 1 87 ? 12.772 5.087 -0.636 1.00 88.56 87 SER A CA 1
ATOM 692 C C . SER A 1 87 ? 12.209 6.265 -1.455 1.00 88.56 87 SER A C 1
ATOM 694 O O . SER A 1 87 ? 12.459 6.310 -2.663 1.00 88.56 87 SER A O 1
ATOM 696 N N . PRO A 1 88 ? 11.500 7.221 -0.823 1.00 87.06 88 PRO A N 1
ATOM 697 C CA . PRO A 1 88 ? 10.926 8.386 -1.505 1.00 87.06 88 PRO A CA 1
ATOM 698 C C . PRO A 1 88 ? 11.986 9.307 -2.131 1.00 87.06 88 PRO A C 1
ATOM 700 O O . PRO A 1 88 ? 11.692 10.037 -3.072 1.00 87.06 88 PRO A O 1
ATOM 703 N N . ASP A 1 89 ? 13.236 9.235 -1.667 1.00 87.31 89 ASP A N 1
ATOM 704 C CA . ASP A 1 89 ? 14.358 10.002 -2.229 1.00 87.31 89 ASP A CA 1
ATOM 705 C C . ASP A 1 89 ? 14.859 9.426 -3.561 1.00 87.31 89 ASP A C 1
ATOM 707 O O . ASP A 1 89 ? 15.738 9.987 -4.218 1.00 87.31 89 ASP A O 1
ATOM 711 N N . THR A 1 90 ? 14.334 8.267 -3.964 1.00 86.31 90 THR A N 1
ATOM 712 C CA . THR A 1 90 ? 14.706 7.620 -5.217 1.00 86.31 90 THR A CA 1
ATOM 713 C C . THR A 1 90 ? 13.907 8.236 -6.359 1.00 86.31 90 THR A C 1
ATOM 715 O O . THR A 1 90 ? 12.698 8.040 -6.445 1.00 86.31 90 THR A O 1
ATOM 718 N N . ILE A 1 91 ? 14.592 8.974 -7.237 1.00 86.31 91 ILE A N 1
ATOM 719 C CA . ILE A 1 91 ? 13.992 9.731 -8.348 1.00 86.31 91 ILE A CA 1
ATOM 720 C C . ILE A 1 91 ? 14.715 9.482 -9.678 1.00 86.31 91 ILE A C 1
ATOM 722 O O . ILE A 1 91 ? 15.822 8.930 -9.703 1.00 86.31 91 ILE A O 1
ATOM 726 N N . GLY A 1 92 ? 14.094 9.909 -10.782 1.00 86.94 92 GLY A N 1
ATOM 727 C CA . GLY A 1 92 ? 14.668 9.845 -12.129 1.00 86.94 92 GLY A CA 1
ATOM 728 C C . GLY A 1 92 ? 14.996 8.421 -12.587 1.00 86.94 92 GLY A C 1
ATOM 729 O O . GLY A 1 92 ? 14.260 7.474 -12.305 1.00 86.94 92 GLY A O 1
ATOM 730 N N . GLU A 1 93 ? 16.134 8.257 -13.266 1.00 88.50 93 GLU A N 1
ATOM 731 C CA . GLU A 1 93 ? 16.558 6.980 -13.866 1.00 88.50 93 GLU A CA 1
ATOM 732 C C . GLU A 1 93 ? 16.642 5.826 -12.860 1.00 88.50 93 GLU A C 1
ATOM 734 O O . GLU A 1 93 ? 16.332 4.683 -13.189 1.00 88.50 93 GLU A O 1
ATOM 739 N N . LYS A 1 94 ? 17.007 6.108 -11.603 1.00 89.44 94 LYS A N 1
ATOM 740 C CA . LYS A 1 94 ? 17.083 5.067 -10.572 1.00 89.44 94 LYS A CA 1
ATOM 741 C C . LYS A 1 94 ? 15.699 4.524 -10.214 1.00 89.44 94 LYS A C 1
ATOM 743 O O . LYS A 1 94 ? 15.551 3.320 -10.027 1.00 89.44 94 LYS A O 1
ATOM 748 N N . LEU A 1 95 ? 14.697 5.398 -10.113 1.00 88.56 95 LEU A N 1
ATOM 749 C CA . LEU A 1 95 ? 13.318 4.985 -9.851 1.00 88.56 95 LEU A CA 1
ATOM 750 C C . LEU A 1 95 ? 12.768 4.190 -11.039 1.00 88.56 95 LEU A C 1
ATOM 752 O O . LEU A 1 95 ? 12.196 3.121 -10.842 1.00 88.56 95 LEU A O 1
ATOM 756 N N . LYS A 1 96 ? 13.025 4.672 -12.259 1.00 87.81 96 LYS A N 1
ATOM 757 C CA . LYS A 1 96 ? 12.646 3.997 -13.504 1.00 87.81 96 LYS A CA 1
ATOM 758 C C . LYS A 1 96 ? 13.210 2.577 -13.584 1.00 87.81 96 LYS A C 1
ATOM 760 O O . LYS A 1 96 ? 12.446 1.637 -13.776 1.00 87.81 96 LYS A O 1
ATOM 765 N N . TYR A 1 97 ? 14.510 2.416 -13.329 1.00 90.56 97 TYR A N 1
ATOM 766 C CA . TYR A 1 97 ? 15.165 1.108 -13.293 1.00 90.56 97 TYR A CA 1
ATOM 767 C C . TYR A 1 97 ? 14.492 0.151 -12.301 1.00 90.56 97 TYR A C 1
ATOM 769 O O . TYR A 1 97 ? 14.218 -0.994 -12.641 1.00 90.56 97 TYR A O 1
ATOM 777 N N . ILE A 1 98 ? 14.183 0.616 -11.083 1.00 89.94 98 ILE A N 1
ATOM 778 C CA . ILE A 1 98 ? 13.526 -0.221 -10.068 1.00 89.94 98 ILE A CA 1
ATOM 779 C C . ILE A 1 98 ? 12.126 -0.640 -10.524 1.00 89.94 98 ILE A C 1
ATOM 781 O O . ILE A 1 98 ? 11.736 -1.785 -10.314 1.00 89.94 98 ILE A O 1
ATOM 785 N N . ILE A 1 99 ? 11.360 0.259 -11.142 1.00 88.25 99 ILE A N 1
ATOM 786 C CA . ILE A 1 99 ? 10.015 -0.055 -11.641 1.00 88.25 99 ILE A CA 1
ATOM 787 C C . ILE A 1 99 ? 10.089 -1.101 -12.758 1.00 88.25 99 ILE A C 1
ATOM 789 O O . ILE A 1 99 ? 9.345 -2.080 -12.720 1.00 88.25 99 ILE A O 1
ATOM 793 N N . GLU A 1 100 ? 11.005 -0.922 -13.710 1.00 88.88 100 GLU A N 1
ATOM 794 C CA . GLU A 1 100 ? 11.200 -1.839 -14.836 1.00 88.88 100 GLU A CA 1
ATOM 795 C C . GLU A 1 100 ? 11.676 -3.225 -14.371 1.00 88.88 100 GLU A C 1
ATOM 797 O O . GLU A 1 100 ? 11.073 -4.233 -14.738 1.00 88.88 100 GLU A O 1
ATOM 802 N N . ASP A 1 101 ? 12.688 -3.288 -13.501 1.00 91.62 101 ASP A N 1
ATOM 803 C CA . ASP A 1 101 ? 13.213 -4.541 -12.935 1.00 91.62 101 ASP A CA 1
ATOM 804 C C . ASP A 1 101 ? 12.177 -5.252 -12.047 1.00 91.62 101 ASP A C 1
ATOM 806 O O . ASP A 1 101 ? 11.990 -6.472 -12.097 1.00 91.62 101 ASP A O 1
ATOM 810 N N . SER A 1 102 ? 11.419 -4.475 -11.271 1.00 87.25 102 SER A N 1
ATOM 811 C CA . SER A 1 102 ? 10.354 -5.010 -10.426 1.00 87.25 102 SER A CA 1
ATOM 812 C C . SER A 1 102 ? 9.104 -5.413 -11.199 1.00 87.25 102 SER A C 1
ATOM 814 O O . SER A 1 102 ? 8.191 -5.928 -10.563 1.00 87.25 102 SER A O 1
ATOM 816 N N . GLY A 1 103 ? 9.028 -5.207 -12.520 1.00 86.25 103 GLY A N 1
ATOM 817 C CA . GLY A 1 103 ? 7.865 -5.564 -13.339 1.00 86.25 103 GLY A CA 1
ATOM 818 C C . GLY A 1 103 ? 6.535 -5.141 -12.709 1.00 86.25 103 GLY A C 1
ATOM 819 O O . GLY A 1 103 ? 5.589 -5.929 -12.703 1.00 86.25 103 GLY A O 1
ATOM 820 N N . ALA A 1 104 ? 6.514 -3.972 -12.066 1.00 87.62 104 ALA A N 1
ATOM 821 C CA . ALA A 1 104 ? 5.367 -3.516 -11.303 1.00 87.62 104 ALA A CA 1
ATOM 822 C C . ALA A 1 104 ? 4.271 -3.008 -12.238 1.00 87.62 104 ALA A C 1
ATOM 824 O O . ALA A 1 104 ? 4.537 -2.233 -13.156 1.00 87.62 104 ALA A O 1
ATOM 825 N N . SER A 1 105 ? 3.032 -3.410 -11.967 1.00 85.50 105 SER A N 1
ATOM 826 C CA . SER A 1 105 ? 1.864 -2.975 -12.739 1.00 85.50 105 SER A CA 1
ATOM 827 C C . SER A 1 105 ? 1.422 -1.563 -12.346 1.00 85.50 105 SER A C 1
ATOM 829 O O . SER A 1 105 ? 0.766 -0.873 -13.125 1.00 85.50 105 SER A O 1
ATOM 831 N N . LEU A 1 106 ? 1.794 -1.114 -11.141 1.00 87.69 106 LEU A N 1
ATOM 832 C CA . LEU A 1 106 ? 1.441 0.200 -10.618 1.00 87.69 106 LEU A CA 1
ATOM 833 C C . LEU A 1 106 ? 2.557 0.781 -9.740 1.00 87.69 106 LEU A C 1
ATOM 835 O O . LEU A 1 106 ? 3.207 0.063 -8.977 1.00 87.69 106 LEU A O 1
ATOM 839 N N . LEU A 1 107 ? 2.718 2.103 -9.813 1.00 87.88 107 LEU A N 1
ATOM 840 C CA . LEU A 1 107 ? 3.548 2.905 -8.920 1.00 87.88 107 LEU A CA 1
ATOM 841 C C . LEU A 1 107 ? 2.672 3.895 -8.146 1.00 87.88 107 LEU A C 1
ATOM 843 O O . LEU A 1 107 ? 1.988 4.724 -8.744 1.00 87.88 107 LEU A O 1
ATOM 847 N N . LEU A 1 108 ? 2.770 3.867 -6.822 1.00 86.88 108 LEU A N 1
ATOM 848 C CA . LEU A 1 108 ? 2.270 4.908 -5.934 1.00 86.88 108 LEU A CA 1
ATOM 849 C C . LEU A 1 108 ? 3.438 5.818 -5.534 1.00 86.88 108 LEU A C 1
ATOM 851 O O . LEU A 1 108 ? 4.364 5.366 -4.861 1.00 86.88 108 LEU A O 1
ATOM 855 N N . CYS A 1 109 ? 3.414 7.083 -5.951 1.00 86.44 109 CYS A N 1
ATOM 856 C CA . CYS A 1 109 ? 4.494 8.037 -5.693 1.00 86.44 109 CYS A CA 1
ATOM 857 C C . CYS A 1 109 ? 3.978 9.468 -5.489 1.00 86.44 109 CYS A C 1
ATOM 859 O O . CYS A 1 109 ? 2.816 9.772 -5.767 1.00 86.44 109 CYS A O 1
ATOM 861 N N . SER A 1 110 ? 4.844 10.342 -4.976 1.00 82.81 110 SER A N 1
ATOM 862 C CA . SER A 1 110 ? 4.552 11.775 -4.861 1.00 82.81 110 SER A CA 1
ATOM 863 C C . SER A 1 110 ? 4.588 12.463 -6.228 1.00 82.81 110 SER A C 1
ATOM 865 O O . SER A 1 110 ? 5.230 11.989 -7.168 1.00 82.81 110 SER A O 1
ATOM 867 N N . LYS A 1 111 ? 3.957 13.637 -6.333 1.00 80.56 111 LYS A N 1
ATOM 868 C CA . LYS A 1 111 ? 3.937 14.409 -7.583 1.00 80.56 111 LYS A CA 1
ATOM 869 C C . LYS A 1 111 ? 5.345 14.752 -8.085 1.00 80.56 111 LYS A C 1
ATOM 871 O O . LYS A 1 111 ? 5.636 14.571 -9.259 1.00 80.56 111 LYS A O 1
ATOM 876 N N . THR A 1 112 ? 6.237 15.154 -7.180 1.00 80.38 112 THR A N 1
ATOM 87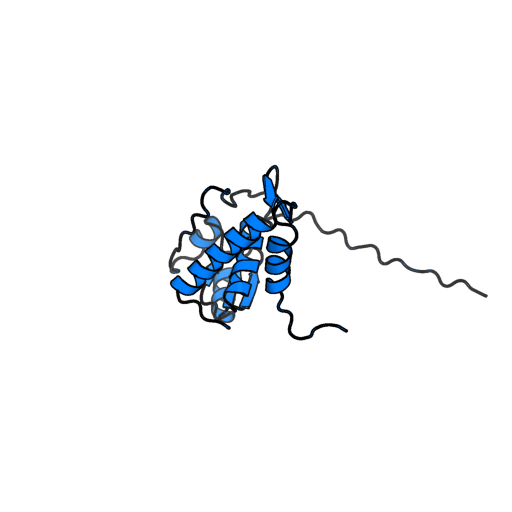7 C CA . THR A 1 112 ? 7.640 15.458 -7.497 1.00 80.38 112 THR A CA 1
ATOM 878 C C . THR A 1 112 ? 8.360 14.269 -8.137 1.00 80.38 112 THR A C 1
ATOM 880 O O . THR A 1 112 ? 9.168 14.446 -9.046 1.00 80.38 112 THR A O 1
ATOM 883 N N . GLN A 1 113 ? 8.074 13.048 -7.675 1.00 81.06 113 GLN A N 1
ATOM 884 C CA . GLN A 1 113 ? 8.655 11.840 -8.255 1.00 81.06 113 GLN A CA 1
ATOM 885 C C . GLN A 1 113 ? 8.064 11.553 -9.627 1.00 81.06 113 GLN A C 1
ATOM 887 O O . GLN A 1 113 ? 8.834 11.293 -10.547 1.00 81.06 113 GLN A O 1
ATOM 892 N N . TYR A 1 114 ? 6.741 11.655 -9.775 1.00 81.94 114 TYR A N 1
ATOM 893 C CA . TYR A 1 114 ? 6.063 11.479 -11.058 1.00 81.94 114 TYR A CA 1
ATOM 894 C C . TYR A 1 114 ? 6.604 12.438 -12.132 1.00 81.94 114 TYR A C 1
ATOM 896 O O . TYR A 1 114 ? 6.942 12.001 -13.229 1.00 81.94 114 TYR A O 1
ATOM 904 N N . ASP A 1 115 ? 6.811 13.712 -11.786 1.00 82.25 115 ASP A N 1
ATOM 905 C CA . ASP A 1 115 ? 7.384 14.715 -12.696 1.00 82.25 115 ASP A CA 1
ATOM 906 C C . ASP A 1 115 ? 8.817 14.355 -13.151 1.00 82.25 115 ASP A C 1
ATOM 908 O O . ASP A 1 115 ? 9.256 14.764 -14.227 1.00 82.25 115 ASP A O 1
ATOM 912 N N . SER A 1 116 ? 9.549 13.555 -12.363 1.00 80.75 116 SER A N 1
ATOM 913 C CA . SER A 1 116 ? 10.892 13.067 -12.713 1.00 80.75 116 SER A CA 1
ATOM 914 C C . SER A 1 116 ? 10.897 11.847 -13.646 1.00 80.75 116 SER A C 1
ATOM 916 O O . SER A 1 116 ? 11.951 11.511 -14.191 1.00 80.75 116 SER A O 1
ATOM 918 N N . ILE A 1 117 ? 9.748 11.188 -13.847 1.00 78.19 117 ILE A N 1
ATOM 919 C CA . ILE A 1 117 ? 9.590 9.991 -14.687 1.00 78.19 117 ILE A CA 1
ATOM 920 C C . ILE A 1 117 ? 8.548 10.229 -15.793 1.00 78.19 117 ILE A C 1
ATOM 922 O O . ILE A 1 117 ? 7.397 9.803 -15.733 1.00 78.19 117 ILE A O 1
ATOM 926 N N . ILE A 1 118 ? 8.967 10.904 -16.863 1.00 68.31 118 ILE A N 1
ATOM 927 C CA . ILE A 1 118 ? 8.096 11.196 -18.009 1.00 68.31 118 ILE A CA 1
ATOM 928 C C . ILE A 1 118 ? 7.770 9.897 -18.770 1.00 68.31 118 ILE A C 1
ATOM 930 O O . ILE A 1 118 ? 8.674 9.155 -19.152 1.00 68.31 118 ILE A O 1
ATOM 934 N N . GLY A 1 119 ? 6.482 9.647 -19.033 1.00 64.12 119 GLY A N 1
ATOM 935 C CA . GLY A 1 119 ? 6.011 8.536 -19.878 1.00 64.12 119 GLY A CA 1
ATOM 936 C C . GLY A 1 119 ? 5.171 7.468 -19.171 1.00 64.12 119 GLY A C 1
ATOM 937 O O . GLY A 1 119 ? 4.668 6.565 -19.837 1.00 64.12 119 GLY A O 1
ATOM 938 N N . TYR A 1 120 ? 4.972 7.575 -17.856 1.00 64.12 120 TYR A N 1
ATOM 939 C CA . TYR A 1 120 ? 4.026 6.735 -17.115 1.00 64.12 120 TYR A CA 1
ATOM 940 C C . TYR A 1 120 ? 2.625 7.363 -17.103 1.00 64.12 120 TYR A C 1
ATOM 942 O O . TYR A 1 120 ? 2.476 8.573 -17.250 1.00 64.12 120 TYR A O 1
ATOM 950 N N . ARG A 1 121 ? 1.574 6.547 -16.956 1.00 64.56 121 ARG A N 1
ATOM 951 C CA . ARG A 1 121 ? 0.187 7.034 -16.893 1.00 64.56 121 ARG A CA 1
ATOM 952 C C . ARG A 1 121 ? -0.110 7.584 -15.498 1.00 64.56 121 ARG A C 1
ATOM 954 O O . ARG A 1 121 ? -0.135 6.814 -14.542 1.00 64.56 121 ARG A O 1
ATOM 961 N N . GLU A 1 122 ? -0.396 8.883 -15.394 1.00 63.31 122 GLU A N 1
ATOM 962 C CA . GLU A 1 122 ? -0.881 9.469 -14.141 1.00 63.31 122 GLU A CA 1
ATOM 963 C C . GLU A 1 122 ? -2.236 8.876 -13.763 1.00 63.31 122 GLU A C 1
ATOM 965 O O . GLU A 1 122 ? -3.157 8.77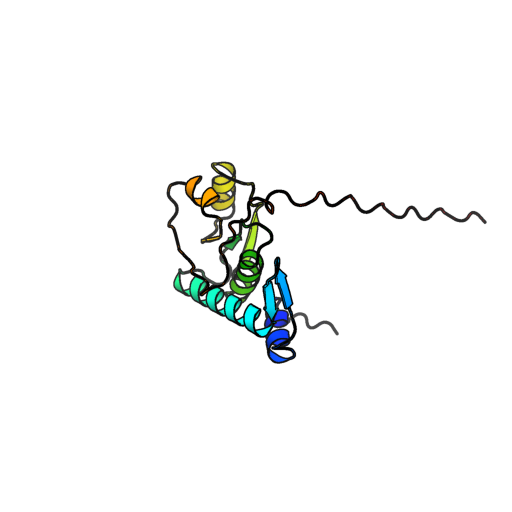2 -14.582 1.00 63.31 122 GLU A O 1
ATOM 970 N N . MET A 1 123 ? -2.364 8.519 -12.494 1.00 57.91 123 MET A N 1
ATOM 971 C CA . MET A 1 123 ? -3.577 7.960 -11.938 1.00 57.91 123 MET A CA 1
ATOM 972 C C . MET A 1 123 ? -3.836 8.633 -10.592 1.00 57.91 123 MET A C 1
ATOM 974 O O . MET A 1 123 ? -3.170 8.376 -9.594 1.00 57.91 123 MET A O 1
ATOM 978 N N . ASN A 1 124 ? -4.767 9.589 -10.608 1.00 51.41 124 ASN A N 1
ATOM 979 C CA . ASN A 1 124 ? -5.054 10.440 -9.462 1.00 51.41 124 ASN A CA 1
ATOM 980 C C . ASN A 1 124 ? -6.008 9.738 -8.499 1.00 51.41 124 ASN A C 1
ATOM 982 O O . ASN A 1 124 ? -7.176 9.509 -8.818 1.00 51.41 124 ASN A O 1
ATOM 986 N N . ILE A 1 125 ? -5.522 9.459 -7.294 1.00 54.56 125 ILE A N 1
ATOM 987 C CA . ILE A 1 125 ? -6.343 8.952 -6.198 1.00 54.56 125 ILE A CA 1
ATOM 988 C C . ILE A 1 125 ? -6.650 10.128 -5.289 1.00 54.56 125 ILE A C 1
ATOM 990 O O . ILE A 1 125 ? -5.800 10.615 -4.548 1.00 54.56 125 ILE A O 1
ATOM 994 N N . THR A 1 126 ? -7.892 10.596 -5.347 1.00 46.44 126 THR A N 1
ATOM 995 C CA . THR A 1 126 ? -8.394 11.521 -4.333 1.00 46.44 126 THR A CA 1
ATOM 996 C C . THR A 1 126 ? -8.969 10.681 -3.203 1.00 46.44 126 THR A C 1
ATOM 998 O O . THR A 1 126 ? -10.145 10.320 -3.234 1.00 46.44 126 THR A O 1
ATOM 1001 N N . LEU A 1 127 ? -8.147 10.355 -2.200 1.00 48.03 127 LEU A N 1
ATOM 1002 C CA . LEU A 1 127 ? -8.681 9.922 -0.909 1.00 48.03 127 LEU A CA 1
ATOM 1003 C C . LEU A 1 127 ? -9.532 11.088 -0.405 1.00 48.03 127 LEU A C 1
ATOM 1005 O O . LEU A 1 127 ? -8.994 12.163 -0.131 1.00 48.03 127 LEU A O 1
ATOM 1009 N N . LYS A 1 128 ? -10.860 10.921 -0.388 1.00 36.81 128 LYS A N 1
ATOM 1010 C CA . LYS A 1 128 ? -11.785 11.991 -0.002 1.00 36.81 128 LYS A CA 1
ATOM 1011 C C . LYS A 1 128 ? -11.350 12.549 1.369 1.00 36.81 128 LYS A C 1
ATOM 1013 O O . LYS A 1 128 ? -11.410 11.875 2.391 1.00 36.81 128 LYS A O 1
ATOM 1018 N N . GLU A 1 129 ? -10.832 13.776 1.323 1.00 39.28 129 GLU A N 1
ATOM 1019 C CA . GLU A 1 129 ? -10.525 14.705 2.423 1.00 39.28 129 GLU A CA 1
ATOM 1020 C C . GLU A 1 129 ? -9.359 14.431 3.392 1.00 39.28 129 GLU A C 1
ATOM 1022 O O . GLU A 1 129 ? -9.176 15.203 4.337 1.00 39.28 129 GLU A O 1
ATOM 1027 N N . HIS A 1 130 ? -8.470 13.464 3.155 1.00 43.44 130 HIS A N 1
ATOM 1028 C CA . HIS A 1 130 ? -7.321 13.267 4.055 1.00 43.44 130 HIS A CA 1
ATOM 1029 C C . HIS A 1 130 ? -5.965 13.479 3.380 1.00 43.44 130 HIS A C 1
ATOM 1031 O O . HIS A 1 130 ? -5.239 12.542 3.102 1.00 43.44 130 HIS A O 1
ATOM 1037 N N . THR A 1 131 ? -5.648 14.776 3.225 1.00 39.47 131 THR A N 1
ATOM 1038 C CA . THR A 1 131 ? -4.308 15.407 3.161 1.00 39.47 131 THR A CA 1
ATOM 1039 C C . THR A 1 131 ? -3.273 14.741 2.270 1.00 39.47 131 THR A C 1
ATOM 1041 O O . THR A 1 131 ? -2.636 13.798 2.704 1.00 39.47 131 THR A O 1
ATOM 1044 N N . LYS A 1 132 ? -3.018 15.381 1.122 1.00 43.31 132 LYS A N 1
ATOM 1045 C CA . LYS A 1 132 ? -1.797 15.245 0.323 1.00 43.31 132 LYS A CA 1
ATOM 1046 C C . LYS A 1 132 ? -0.564 15.024 1.208 1.00 43.31 132 LYS A C 1
ATOM 1048 O O . LYS A 1 132 ? -0.275 15.855 2.076 1.00 43.31 132 LYS A O 1
ATOM 1053 N N . CYS A 1 133 ? 0.180 13.964 0.928 1.00 43.69 133 CYS A N 1
ATOM 1054 C CA . CYS A 1 133 ? 1.562 13.753 1.352 1.00 43.69 133 CYS A CA 1
ATOM 1055 C C . CYS A 1 133 ? 2.495 14.822 0.715 1.00 43.69 133 CYS A C 1
ATOM 1057 O O . CYS A 1 133 ? 3.334 14.510 -0.119 1.00 43.69 133 CYS A O 1
ATOM 1059 N N . ASP A 1 134 ? 2.316 16.098 1.083 1.00 43.47 134 ASP A N 1
ATOM 1060 C CA . ASP A 1 134 ? 3.113 17.260 0.637 1.00 43.47 134 ASP A CA 1
ATOM 1061 C C . ASP A 1 134 ? 3.994 17.814 1.786 1.00 43.47 134 ASP A C 1
ATOM 1063 O O . ASP A 1 134 ? 4.253 19.016 1.851 1.00 43.47 134 ASP A O 1
ATOM 1067 N N . ASP A 1 135 ? 4.451 16.976 2.731 1.00 40.84 135 ASP A N 1
ATOM 1068 C CA . ASP A 1 135 ? 5.444 17.414 3.728 1.00 40.84 135 ASP A CA 1
ATOM 1069 C C . ASP A 1 135 ? 6.871 16.989 3.317 1.00 40.84 135 A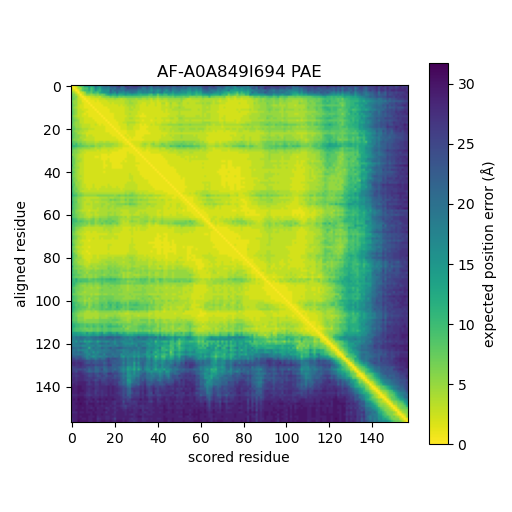SP A C 1
ATOM 1071 O O . ASP A 1 135 ? 7.236 15.816 3.462 1.00 40.84 135 ASP A O 1
ATOM 1075 N N . PRO A 1 136 ? 7.717 17.924 2.837 1.00 40.53 136 PRO A N 1
ATOM 1076 C CA . PRO A 1 136 ? 9.094 17.634 2.439 1.00 40.53 136 PRO A CA 1
ATOM 1077 C C . PRO A 1 136 ? 10.007 17.238 3.614 1.00 40.53 136 PRO A C 1
ATOM 1079 O O . PRO A 1 136 ? 11.160 16.873 3.390 1.00 40.53 136 PRO A O 1
ATOM 1082 N N . ARG A 1 137 ? 9.539 17.288 4.870 1.00 44.47 137 ARG A N 1
ATOM 1083 C CA . ARG A 1 137 ? 10.349 16.945 6.055 1.00 44.47 137 ARG A CA 1
ATOM 1084 C C . ARG A 1 137 ? 10.428 15.448 6.354 1.00 44.47 137 ARG A C 1
ATOM 1086 O O . ARG A 1 137 ? 11.232 15.060 7.193 1.00 44.47 137 ARG A O 1
ATOM 1093 N N . VAL A 1 138 ? 9.630 14.609 5.689 1.00 43.38 138 VAL A N 1
ATOM 1094 C CA . VAL A 1 138 ? 9.569 13.158 5.969 1.00 43.38 138 VAL A CA 1
ATOM 1095 C C . VAL A 1 138 ? 10.490 12.333 5.051 1.00 43.38 138 VAL A C 1
ATOM 1097 O O . VAL A 1 138 ? 10.787 11.180 5.353 1.00 43.38 138 VAL A O 1
ATOM 1100 N N . ALA A 1 139 ? 11.011 12.937 3.977 1.00 36.50 139 ALA A N 1
ATOM 1101 C CA . ALA A 1 139 ? 12.086 12.381 3.146 1.00 36.50 139 ALA A CA 1
ATOM 1102 C C . ALA A 1 139 ? 13.400 12.193 3.937 1.00 36.50 139 ALA A C 1
ATOM 1104 O O . ALA A 1 139 ? 14.106 11.205 3.778 1.00 36.50 139 ALA A O 1
ATOM 1105 N N . ALA A 1 140 ? 13.678 13.075 4.901 1.00 31.23 140 ALA A N 1
ATOM 1106 C CA . ALA A 1 140 ? 14.785 12.917 5.835 1.00 31.23 140 ALA A CA 1
ATOM 1107 C C . ALA A 1 140 ? 14.285 12.271 7.135 1.00 31.23 140 ALA A C 1
ATOM 1109 O O . ALA A 1 140 ? 13.969 12.958 8.107 1.00 31.23 140 ALA A O 1
ATOM 1110 N N . GLY A 1 141 ? 14.193 10.940 7.170 1.00 27.00 141 GLY A N 1
ATOM 1111 C CA . GLY A 1 141 ? 13.985 10.240 8.440 1.00 27.00 141 GLY A CA 1
ATOM 1112 C C . GLY A 1 141 ? 15.054 10.668 9.463 1.00 27.00 141 GLY A C 1
ATOM 1113 O O . GLY A 1 141 ? 16.223 10.806 9.087 1.00 27.00 141 GLY A O 1
ATOM 1114 N N . PRO A 1 142 ? 14.715 10.888 10.750 1.00 26.84 142 PRO A N 1
ATOM 1115 C CA . PRO A 1 142 ? 15.741 11.067 11.765 1.00 26.84 142 PRO A CA 1
ATOM 1116 C C . PRO A 1 142 ? 16.564 9.780 11.787 1.00 26.84 142 PRO A C 1
ATOM 1118 O O . PRO A 1 142 ? 15.999 8.686 11.846 1.00 26.84 142 PRO A O 1
ATOM 1121 N N . GLY A 1 143 ? 17.889 9.906 11.673 1.00 28.77 143 GLY A N 1
ATOM 1122 C CA . GLY A 1 143 ? 18.797 8.768 11.720 1.00 28.77 143 GLY A CA 1
ATOM 1123 C C . GLY A 1 143 ? 18.442 7.885 12.909 1.00 28.77 143 GLY A C 1
ATOM 1124 O O . GLY A 1 143 ? 18.496 8.329 14.054 1.00 28.77 143 GLY A O 1
ATOM 1125 N N . VAL A 1 144 ? 18.029 6.649 12.627 1.00 29.05 144 VAL A N 1
ATOM 1126 C CA . VAL A 1 144 ? 17.863 5.628 13.654 1.00 29.05 144 VAL A CA 1
ATOM 1127 C C . VAL A 1 144 ? 19.255 5.403 14.227 1.00 29.05 144 VAL A C 1
ATOM 1129 O O . VAL A 1 144 ? 20.105 4.772 13.599 1.00 29.05 144 VAL A O 1
ATOM 1132 N N . GLU A 1 145 ? 19.517 6.003 15.386 1.00 25.31 145 GLU A N 1
ATOM 1133 C CA . GLU A 1 145 ? 20.746 5.796 16.138 1.00 25.31 145 GLU A CA 1
ATOM 1134 C C . GLU A 1 145 ? 20.886 4.282 16.372 1.00 25.31 145 GLU A C 1
ATOM 1136 O O . GLU A 1 145 ? 19.952 3.659 16.896 1.00 25.31 145 GLU A O 1
ATOM 1141 N N . PRO A 1 146 ? 21.988 3.639 15.940 1.00 27.58 146 PRO A N 1
ATOM 1142 C CA . PRO A 1 146 ? 22.108 2.194 16.023 1.00 27.58 146 PRO A CA 1
ATOM 1143 C C . PRO A 1 146 ? 22.005 1.779 17.486 1.00 27.58 146 PRO A C 1
ATOM 1145 O O . PRO A 1 146 ? 22.808 2.190 18.328 1.00 27.58 146 PRO A O 1
ATOM 1148 N N . SER A 1 147 ? 20.990 0.964 17.781 1.00 32.88 147 SER A N 1
ATOM 1149 C CA . SER A 1 147 ? 20.736 0.419 19.107 1.00 32.88 147 SER A CA 1
ATOM 1150 C C . SER A 1 147 ? 22.034 -0.169 19.653 1.00 32.88 147 SER A C 1
ATOM 1152 O O . SER A 1 147 ? 22.568 -1.140 19.108 1.00 32.88 147 SER A O 1
ATOM 1154 N N . ARG A 1 148 ? 22.573 0.452 20.710 1.00 32.75 148 ARG A N 1
ATOM 1155 C CA . ARG A 1 148 ? 23.772 -0.025 21.401 1.00 32.75 148 ARG A CA 1
ATOM 1156 C C . ARG A 1 148 ? 23.544 -1.488 21.771 1.00 32.75 148 ARG A C 1
ATOM 1158 O O . ARG A 1 148 ? 22.712 -1.791 22.626 1.00 32.75 148 ARG A O 1
ATOM 1165 N N . ARG A 1 149 ? 24.270 -2.399 21.110 1.00 35.62 149 ARG A N 1
ATOM 1166 C CA . ARG A 1 149 ? 24.340 -3.809 21.505 1.00 35.62 149 ARG A CA 1
ATOM 1167 C C . ARG A 1 149 ? 24.723 -3.836 22.974 1.00 35.62 149 ARG A C 1
ATOM 1169 O O . ARG A 1 149 ? 25.792 -3.366 23.351 1.00 35.62 149 ARG A O 1
ATOM 1176 N N . ASN A 1 150 ? 23.826 -4.366 23.789 1.00 35.84 150 ASN A N 1
ATOM 1177 C CA . ASN A 1 150 ? 24.052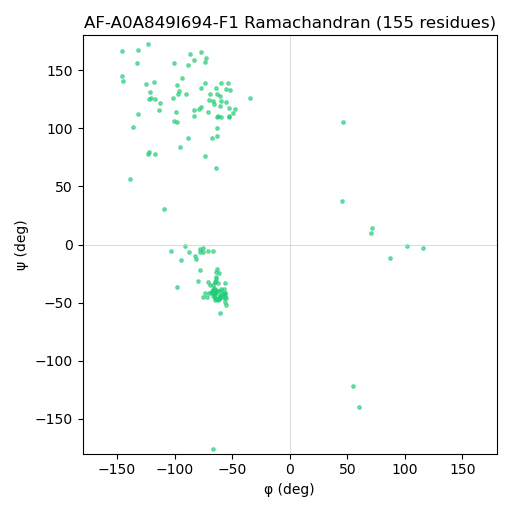 -4.581 25.202 1.00 35.84 150 ASN A CA 1
ATOM 1178 C C . ASN A 1 150 ? 25.132 -5.668 25.347 1.00 35.84 150 ASN A C 1
ATOM 1180 O O . ASN A 1 150 ? 24.837 -6.863 25.303 1.00 35.84 150 ASN A O 1
ATOM 1184 N N . THR A 1 151 ? 26.400 -5.260 25.432 1.00 40.97 151 THR A N 1
ATOM 1185 C CA . THR A 1 151 ? 27.514 -6.121 25.834 1.00 40.97 151 THR A CA 1
ATOM 1186 C C . THR A 1 151 ? 27.272 -6.572 27.268 1.00 40.97 151 THR A C 1
ATOM 1188 O O . THR A 1 151 ? 27.646 -5.891 28.221 1.00 40.97 151 THR A O 1
ATOM 1191 N N . ARG A 1 152 ? 26.639 -7.738 27.427 1.00 38.50 152 ARG A N 1
ATOM 1192 C CA . ARG A 1 152 ? 26.679 -8.489 28.681 1.00 38.50 152 ARG A CA 1
ATOM 1193 C C . ARG A 1 152 ? 28.135 -8.889 28.929 1.00 38.50 152 ARG A C 1
ATOM 1195 O O . ARG A 1 152 ? 28.689 -9.706 28.199 1.00 38.50 152 ARG A O 1
ATOM 1202 N N . GLN A 1 153 ? 28.755 -8.270 29.931 1.00 45.06 153 GLN A N 1
ATOM 1203 C CA . GLN A 1 153 ? 30.030 -8.713 30.493 1.00 45.06 153 GLN A CA 1
ATOM 1204 C C . GLN A 1 153 ? 29.881 -10.146 31.035 1.00 45.06 153 GLN A C 1
ATOM 1206 O O . GLN A 1 153 ? 28.867 -10.443 31.672 1.00 45.06 153 GLN A O 1
ATOM 1211 N N . PRO A 1 154 ? 30.864 -11.039 30.835 1.00 42.88 154 PRO A N 1
ATOM 1212 C CA . PRO A 1 154 ? 30.872 -12.327 31.504 1.00 42.88 154 PRO A CA 1
ATOM 1213 C C . PRO A 1 154 ? 31.331 -12.137 32.955 1.00 42.88 154 PRO A C 1
ATOM 1215 O O . PRO A 1 154 ? 32.452 -11.703 33.222 1.00 42.88 154 PRO A O 1
ATOM 1218 N N . THR A 1 155 ? 30.465 -12.477 33.906 1.00 49.88 155 THR A N 1
ATOM 1219 C CA . THR A 1 155 ? 30.832 -12.671 35.313 1.00 49.88 155 THR A CA 1
ATOM 1220 C C . THR A 1 155 ? 31.827 -13.827 35.415 1.00 49.88 155 THR A C 1
ATOM 1222 O O . THR A 1 155 ? 31.461 -14.979 35.183 1.00 49.88 155 THR A O 1
ATOM 1225 N N . ARG A 1 156 ? 33.086 -13.519 35.751 1.00 44.06 156 ARG A N 1
ATOM 1226 C CA . ARG A 1 156 ? 34.087 -14.502 36.191 1.00 44.06 156 ARG A CA 1
ATOM 1227 C C . ARG A 1 156 ? 33.618 -15.154 37.498 1.00 44.06 156 ARG A C 1
ATOM 1229 O O . ARG A 1 156 ? 33.280 -14.442 38.442 1.00 44.06 156 ARG A O 1
ATOM 1236 N N . ARG A 1 157 ? 33.630 -16.485 37.534 1.00 51.72 157 ARG A N 1
ATOM 1237 C CA . ARG A 1 157 ? 33.763 -17.301 38.745 1.00 51.72 157 ARG A CA 1
ATOM 1238 C C . ARG A 1 157 ? 35.160 -17.901 38.750 1.00 51.72 157 ARG A C 1
ATOM 1240 O O . ARG A 1 157 ? 35.661 -18.160 37.631 1.00 51.72 157 ARG A O 1
#